Protein AF-A0A7S4T0E8-F1 (afdb_monomer_lite)

Secondary structure (DSSP, 8-state):
-GGGGGTTHHHHHHHHHHHHHHHHHHHHHHHHH-TTTT--SHHHHHHHHHHHHHHHHHHHHHHHHHHHHHHHHHHHHTS-GGG---SSHHHHHHHHHHHTHHHHHSTT-

Organism: NCBI:txid49249

pLDDT: mean 80.37, std 7.41, range [55.94, 90.31]

Radius of gyration: 18.5 Å; chains: 1; bounding box: 42×28×51 Å

Structure (mmCIF, N/CA/C/O backbone):
data_AF-A0A7S4T0E8-F1
#
_entry.id   AF-A0A7S4T0E8-F1
#
loop_
_atom_site.group_PDB
_atom_site.id
_atom_site.type_symbol
_atom_site.label_atom_id
_atom_site.label_alt_id
_atom_site.label_comp_id
_atom_site.label_asym_id
_atom_site.label_entity_id
_atom_site.label_seq_id
_atom_site.pdbx_PDB_ins_code
_atom_site.Cartn_x
_atom_site.Cartn_y
_atom_site.Cartn_z
_atom_site.occupancy
_atom_site.B_iso_or_equiv
_atom_site.auth_seq_id
_atom_site.auth_comp_id
_atom_site.auth_asym_id
_atom_site.auth_atom_id
_atom_site.pdbx_PDB_model_num
ATOM 1 N N . GLY A 1 1 ? -4.718 -13.654 23.999 1.00 66.81 1 GLY A N 1
ATOM 2 C CA . GLY A 1 1 ? -4.658 -15.123 23.805 1.00 66.81 1 GLY A CA 1
ATOM 3 C C . GLY A 1 1 ? -4.302 -15.450 22.362 1.00 66.81 1 GLY A C 1
ATOM 4 O O . GLY A 1 1 ? -4.387 -14.548 21.540 1.00 66.81 1 GLY A O 1
ATOM 5 N N . VAL A 1 2 ? -3.941 -16.702 22.049 1.00 68.88 2 VAL A N 1
ATOM 6 C CA . VAL A 1 2 ? -3.358 -17.135 20.750 1.00 68.88 2 VAL A CA 1
ATOM 7 C C . VAL A 1 2 ? -4.165 -16.688 19.518 1.00 68.88 2 VAL A C 1
ATOM 9 O O . VAL A 1 2 ? -3.582 -16.232 18.544 1.00 68.88 2 VAL A O 1
ATOM 12 N N . MET A 1 3 ? -5.502 -16.695 19.575 1.00 65.06 3 MET A N 1
ATOM 13 C CA . MET A 1 3 ? -6.354 -16.213 18.469 1.00 65.06 3 MET A CA 1
ATOM 14 C C . MET A 1 3 ? -6.224 -14.709 18.168 1.00 65.06 3 MET A C 1
ATOM 16 O O . MET A 1 3 ? -6.499 -14.286 17.052 1.00 65.06 3 MET A O 1
ATOM 20 N N . GLY A 1 4 ? -5.765 -13.897 19.125 1.00 64.56 4 GLY A N 1
ATOM 21 C CA . GLY A 1 4 ? -5.492 -12.473 18.903 1.00 64.56 4 GLY A CA 1
ATOM 22 C C . GLY A 1 4 ? -4.286 -12.219 17.993 1.00 64.56 4 GLY A C 1
ATOM 23 O O . GLY A 1 4 ? -4.237 -11.176 17.355 1.00 64.56 4 GLY A O 1
ATOM 24 N N . LEU A 1 5 ? -3.356 -13.179 17.867 1.00 66.88 5 LEU A N 1
ATOM 25 C CA . LEU A 1 5 ? -2.212 -13.083 16.944 1.00 66.88 5 LEU A CA 1
ATOM 26 C C . LEU A 1 5 ? -2.639 -13.185 15.473 1.00 66.88 5 LEU A C 1
ATOM 28 O O . LEU A 1 5 ? -1.966 -12.652 14.596 1.00 66.88 5 LEU A O 1
ATOM 32 N N . TYR A 1 6 ? -3.765 -13.851 15.198 1.00 70.44 6 TYR A N 1
ATOM 33 C CA . TYR A 1 6 ? -4.294 -14.025 13.843 1.00 70.44 6 TYR A CA 1
ATOM 34 C C . TYR A 1 6 ? -5.243 -12.894 13.416 1.00 70.44 6 TYR A C 1
ATOM 36 O O . TYR A 1 6 ? -5.634 -12.827 12.245 1.00 70.44 6 TYR A O 1
ATOM 44 N N . ASN A 1 7 ? -5.585 -11.968 14.321 1.00 66.31 7 ASN A N 1
ATOM 45 C CA . ASN A 1 7 ? -6.360 -10.780 13.973 1.00 66.31 7 ASN A CA 1
ATOM 46 C C . ASN A 1 7 ? -5.568 -9.915 12.981 1.00 66.31 7 ASN A C 1
ATOM 48 O O . ASN A 1 7 ? -4.498 -9.395 13.286 1.00 66.31 7 ASN A O 1
ATOM 52 N N . GLY A 1 8 ? -6.102 -9.768 11.767 1.00 67.81 8 GLY A N 1
ATOM 53 C CA . GLY A 1 8 ? -5.449 -9.026 10.685 1.00 67.81 8 GLY A CA 1
ATOM 54 C C . GLY A 1 8 ? -4.615 -9.881 9.721 1.00 67.81 8 GLY A C 1
ATOM 55 O O . GLY A 1 8 ? -4.082 -9.335 8.752 1.00 67.81 8 GLY A O 1
ATOM 56 N N . PHE A 1 9 ? -4.540 -11.207 9.903 1.00 77.75 9 PHE A N 1
ATOM 57 C CA . PHE A 1 9 ? -3.830 -12.094 8.967 1.00 77.75 9 PHE A CA 1
ATOM 58 C C . PHE A 1 9 ? -4.427 -12.041 7.551 1.00 77.75 9 PHE A C 1
ATOM 60 O O . PHE A 1 9 ? -3.692 -11.884 6.581 1.00 77.75 9 PHE A O 1
ATOM 67 N N . GLY A 1 10 ? -5.759 -12.048 7.424 1.00 77.81 10 GLY A N 1
ATOM 68 C CA . GLY A 1 10 ? -6.427 -11.927 6.119 1.00 77.81 10 GLY A CA 1
ATOM 69 C C . GLY A 1 10 ? -6.100 -10.620 5.385 1.00 77.81 10 GLY A C 1
ATOM 70 O O . GLY A 1 10 ? -5.855 -10.630 4.182 1.00 77.81 10 GLY A O 1
ATOM 71 N N . VAL A 1 11 ? -5.999 -9.503 6.117 1.00 79.31 11 VAL A N 1
ATOM 72 C CA . VAL A 1 11 ? -5.588 -8.195 5.558 1.00 79.31 11 VAL A CA 1
ATOM 73 C C . VAL A 1 11 ? -4.143 -8.227 5.105 1.00 79.31 11 VAL A C 1
ATOM 75 O O . VAL A 1 11 ? -3.804 -7.651 4.082 1.00 79.31 11 VAL A O 1
ATOM 78 N N . SER A 1 12 ? -3.301 -8.927 5.862 1.00 78.44 12 SER A N 1
ATOM 79 C CA . SER A 1 12 ? -1.885 -9.081 5.548 1.00 78.44 12 SER A CA 1
ATOM 80 C C . SER A 1 12 ? -1.698 -9.837 4.236 1.00 78.44 12 SER A C 1
ATOM 82 O O . SER A 1 12 ? -0.925 -9.405 3.388 1.00 78.44 12 SER A O 1
ATOM 84 N N . VAL A 1 13 ? -2.439 -10.931 4.038 1.00 83.69 13 VAL A N 1
ATOM 85 C CA . VAL A 1 13 ? -2.398 -11.706 2.790 1.00 83.69 13 VAL A CA 1
ATOM 86 C C . VAL A 1 13 ? -2.911 -10.870 1.617 1.00 83.69 13 VAL A C 1
ATOM 88 O O . VAL A 1 13 ? -2.228 -10.771 0.600 1.00 83.69 13 VAL A O 1
ATOM 91 N N . ALA A 1 14 ? -4.066 -10.215 1.771 1.00 84.38 14 ALA A N 1
ATOM 92 C CA . ALA A 1 14 ? -4.621 -9.348 0.732 1.00 84.38 14 ALA A CA 1
ATOM 93 C C . ALA A 1 14 ? -3.670 -8.191 0.369 1.00 84.38 14 ALA A C 1
ATOM 95 O O . ALA A 1 14 ? -3.458 -7.920 -0.811 1.00 84.38 14 ALA A O 1
ATOM 96 N N . GLY A 1 15 ? -3.043 -7.566 1.371 1.00 83.06 15 GLY A N 1
ATOM 97 C CA . GLY A 1 15 ? -2.061 -6.499 1.186 1.00 83.06 15 GLY A CA 1
ATOM 98 C C . GLY A 1 15 ? -0.816 -6.964 0.431 1.00 83.06 15 GLY A C 1
ATOM 99 O O . GLY A 1 15 ? -0.377 -6.279 -0.485 1.00 83.06 15 GLY A O 1
ATOM 100 N N . ILE A 1 16 ? -0.283 -8.156 0.730 1.00 85.31 16 ILE A N 1
ATOM 101 C CA . ILE A 1 16 ? 0.883 -8.709 0.014 1.00 85.31 16 ILE A CA 1
ATOM 102 C C . ILE A 1 16 ? 0.543 -9.020 -1.448 1.00 85.31 16 ILE A C 1
ATOM 104 O O . ILE A 1 16 ? 1.350 -8.737 -2.336 1.00 85.31 16 ILE A O 1
ATOM 108 N N . ILE A 1 17 ? -0.639 -9.589 -1.707 1.00 88.06 17 ILE A N 1
ATOM 109 C CA . ILE A 1 17 ? -1.095 -9.885 -3.072 1.00 88.06 17 ILE A CA 1
ATOM 110 C C . ILE A 1 17 ? -1.244 -8.585 -3.867 1.00 88.06 17 ILE A C 1
ATOM 112 O O . ILE A 1 17 ? -0.728 -8.492 -4.980 1.00 88.06 17 ILE A O 1
ATOM 116 N N . ALA A 1 18 ? -1.887 -7.569 -3.284 1.00 87.56 18 ALA A N 1
ATOM 117 C CA . ALA A 1 18 ? -2.038 -6.259 -3.910 1.00 87.56 18 ALA A CA 1
ATOM 118 C C . ALA A 1 18 ? -0.676 -5.594 -4.165 1.00 87.56 18 ALA A C 1
ATOM 120 O O . ALA A 1 18 ? -0.414 -5.157 -5.284 1.00 87.56 18 ALA A O 1
ATOM 121 N N . TYR A 1 19 ? 0.218 -5.600 -3.172 1.00 86.62 19 TYR A N 1
ATOM 122 C CA . TYR A 1 19 ? 1.565 -5.045 -3.286 1.00 86.62 19 TYR A CA 1
ATOM 123 C C . TYR A 1 19 ? 2.340 -5.683 -4.438 1.00 86.62 19 TYR A C 1
ATOM 125 O O . TYR A 1 19 ? 2.840 -4.979 -5.310 1.00 86.62 19 TYR A O 1
ATOM 133 N N . ARG A 1 20 ? 2.408 -7.019 -4.485 1.00 86.31 20 ARG A N 1
ATOM 134 C CA . ARG A 1 20 ? 3.147 -7.727 -5.540 1.00 86.31 20 ARG A CA 1
ATOM 135 C C . ARG A 1 20 ? 2.496 -7.568 -6.909 1.00 86.31 20 ARG A C 1
ATOM 137 O O . ARG A 1 20 ? 3.217 -7.381 -7.883 1.00 86.31 20 ARG A O 1
ATOM 144 N N . GLY A 1 21 ? 1.166 -7.605 -6.983 1.00 89.62 21 GLY A N 1
ATOM 145 C CA . GLY A 1 21 ? 0.435 -7.403 -8.234 1.00 89.62 21 GLY A CA 1
ATOM 146 C C . GLY A 1 21 ? 0.697 -6.025 -8.843 1.00 89.62 21 GLY A C 1
ATOM 147 O O . GLY A 1 21 ? 1.044 -5.926 -10.019 1.00 89.62 21 GLY A O 1
ATOM 148 N N . VAL A 1 22 ? 0.609 -4.967 -8.032 1.00 88.38 22 VAL A N 1
ATOM 149 C CA . VAL A 1 22 ? 0.881 -3.592 -8.480 1.00 88.38 22 VAL A CA 1
ATOM 150 C C . VAL A 1 22 ? 2.367 -3.388 -8.769 1.00 88.38 22 VAL A C 1
ATOM 152 O O . VAL A 1 22 ? 2.696 -2.737 -9.760 1.00 88.38 22 VAL A O 1
ATOM 155 N N . GLN A 1 23 ? 3.261 -3.980 -7.973 1.00 88.50 23 GLN A N 1
ATOM 156 C CA . GLN A 1 23 ? 4.705 -3.839 -8.154 1.00 88.50 23 GLN A CA 1
ATOM 157 C C . GLN A 1 23 ? 5.157 -4.424 -9.482 1.00 88.50 23 GLN A C 1
ATOM 159 O O . GLN A 1 23 ? 5.797 -3.719 -10.259 1.00 88.50 23 GLN A O 1
ATOM 164 N N . PHE A 1 24 ? 4.806 -5.680 -9.761 1.00 88.00 24 PHE A N 1
ATOM 165 C CA . PHE A 1 24 ? 5.189 -6.319 -11.016 1.00 88.00 24 PHE A CA 1
ATOM 166 C C . PHE A 1 24 ? 4.462 -5.694 -12.207 1.00 88.00 24 PHE A C 1
ATOM 168 O O . PHE A 1 24 ? 5.111 -5.368 -13.192 1.00 88.00 24 PHE A O 1
ATOM 175 N N . GLY A 1 25 ? 3.161 -5.405 -12.093 1.00 88.94 25 GLY A N 1
ATOM 176 C CA . GLY A 1 25 ? 2.412 -4.775 -13.185 1.00 88.94 25 GLY A CA 1
ATOM 177 C C . GLY A 1 25 ? 2.938 -3.384 -13.558 1.00 88.94 25 GLY A C 1
ATOM 178 O O . GLY A 1 25 ? 3.126 -3.081 -14.737 1.00 88.94 25 GLY A O 1
ATOM 179 N N . THR A 1 26 ? 3.228 -2.540 -12.564 1.00 86.50 26 THR A N 1
ATOM 180 C CA . THR A 1 26 ? 3.764 -1.189 -12.803 1.00 86.50 26 THR A CA 1
ATOM 181 C C . THR A 1 26 ? 5.195 -1.257 -13.323 1.00 86.50 26 THR A C 1
ATOM 183 O O . THR A 1 26 ? 5.543 -0.536 -14.255 1.00 86.50 26 THR A O 1
ATOM 186 N N . PHE A 1 27 ? 6.018 -2.149 -12.769 1.00 87.19 27 PHE A N 1
ATOM 187 C CA . PHE A 1 27 ? 7.391 -2.334 -13.228 1.00 87.19 27 PHE A CA 1
ATOM 188 C C . PHE A 1 27 ? 7.453 -2.827 -14.678 1.00 87.19 27 PHE A C 1
ATOM 190 O O . PHE A 1 27 ? 8.168 -2.231 -15.482 1.00 87.19 27 PHE A O 1
ATOM 197 N N . ASP A 1 28 ? 6.661 -3.840 -15.035 1.00 86.12 28 ASP A N 1
ATOM 198 C CA . ASP A 1 28 ? 6.608 -4.390 -16.393 1.00 86.12 28 ASP A CA 1
ATOM 199 C C . ASP A 1 28 ? 6.103 -3.351 -17.400 1.00 86.12 28 ASP A C 1
ATOM 201 O O . ASP A 1 28 ? 6.632 -3.252 -18.507 1.00 86.12 28 ASP A O 1
ATOM 205 N N . THR A 1 29 ? 5.138 -2.516 -17.003 1.00 87.31 29 THR A N 1
ATOM 206 C CA . THR A 1 29 ? 4.640 -1.415 -17.843 1.00 87.31 29 THR A CA 1
ATOM 207 C C . THR A 1 29 ? 5.728 -0.371 -18.095 1.00 87.31 29 THR A C 1
ATOM 209 O O . THR A 1 29 ? 5.951 0.027 -1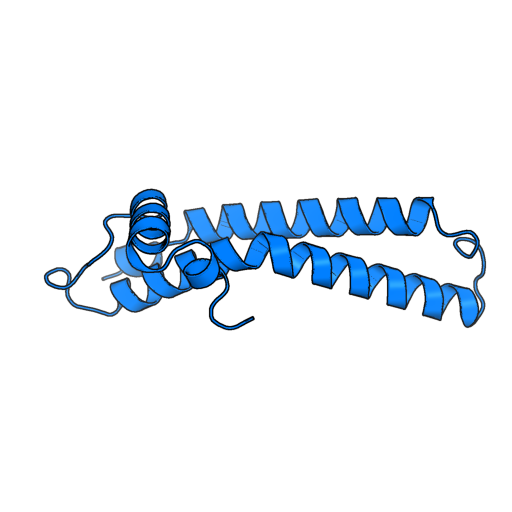9.239 1.00 87.31 29 THR A O 1
ATOM 212 N N . ILE A 1 30 ? 6.441 0.057 -17.048 1.00 83.25 30 ILE A N 1
ATOM 213 C CA . ILE A 1 30 ? 7.502 1.064 -17.175 1.00 83.25 30 ILE A CA 1
ATOM 214 C C . ILE A 1 30 ? 8.671 0.506 -17.996 1.00 83.25 30 ILE A C 1
ATOM 216 O O . ILE A 1 30 ? 9.156 1.176 -18.905 1.00 83.25 30 ILE A O 1
ATOM 220 N N . MET A 1 31 ? 9.089 -0.735 -17.739 1.00 79.12 31 MET A N 1
ATOM 221 C CA . MET A 1 31 ? 10.160 -1.389 -18.497 1.00 79.12 31 MET A CA 1
ATOM 222 C C . MET A 1 31 ? 9.760 -1.699 -19.945 1.00 79.12 31 MET A C 1
ATOM 224 O O . MET A 1 31 ? 10.619 -1.678 -20.827 1.00 79.12 31 MET A O 1
ATOM 228 N N . GLY A 1 32 ? 8.477 -1.951 -20.213 1.00 81.38 32 GLY A N 1
ATOM 229 C CA . GLY A 1 32 ? 7.941 -2.135 -21.563 1.00 81.38 32 GLY A CA 1
ATOM 230 C C . GLY A 1 32 ? 7.963 -0.857 -22.405 1.00 81.38 32 GLY A C 1
ATOM 231 O O . GLY A 1 32 ? 8.162 -0.930 -23.616 1.00 81.38 32 GLY A O 1
ATOM 232 N N . LEU A 1 33 ? 7.816 0.305 -21.764 1.00 80.44 33 LEU A N 1
ATOM 233 C CA . LEU A 1 33 ? 7.880 1.623 -22.405 1.00 80.44 33 LEU A CA 1
ATOM 234 C C . LEU A 1 33 ? 9.299 2.213 -22.443 1.00 80.44 33 LEU A C 1
ATOM 236 O O . LEU A 1 33 ? 9.516 3.249 -23.068 1.00 80.44 33 LEU A O 1
ATOM 240 N N . ASN A 1 34 ? 10.265 1.578 -21.780 1.00 76.62 34 ASN A N 1
ATOM 241 C CA . ASN A 1 34 ? 11.613 2.105 -21.634 1.00 76.62 34 ASN A CA 1
ATOM 242 C C . ASN A 1 34 ? 12.482 1.815 -22.878 1.00 76.62 34 ASN A C 1
ATOM 244 O O . ASN A 1 34 ? 12.817 0.652 -23.129 1.00 76.62 34 ASN A O 1
ATOM 248 N N . PRO A 1 35 ? 12.932 2.841 -23.627 1.00 69.19 35 PRO A N 1
ATOM 249 C CA . PRO A 1 35 ? 13.785 2.649 -24.802 1.00 69.19 35 PRO A CA 1
ATOM 250 C C . PRO A 1 35 ? 15.197 2.143 -24.454 1.00 69.19 35 PRO A C 1
ATOM 252 O O . PRO A 1 35 ? 15.865 1.567 -25.309 1.00 69.19 35 PRO A O 1
ATOM 255 N N . TYR A 1 36 ? 15.639 2.284 -23.198 1.00 67.69 36 TYR A N 1
ATOM 256 C CA . TYR A 1 36 ? 16.963 1.852 -22.722 1.00 67.69 36 TYR A CA 1
ATOM 257 C C . TYR A 1 36 ? 16.979 0.431 -22.139 1.00 67.69 36 TYR A C 1
ATOM 259 O O . TYR A 1 36 ? 17.973 0.012 -21.548 1.00 67.69 36 TYR A O 1
ATOM 267 N N . LYS A 1 37 ? 15.897 -0.338 -22.318 1.00 63.84 37 LYS A N 1
ATOM 268 C CA . LYS A 1 37 ? 15.752 -1.735 -21.863 1.00 63.84 37 LYS A CA 1
ATOM 269 C C . LYS A 1 37 ? 16.936 -2.641 -22.240 1.00 63.84 37 LYS A C 1
ATOM 271 O O . LYS A 1 37 ? 17.232 -3.597 -21.529 1.00 63.84 37 LYS A O 1
ATOM 276 N N . THR A 1 38 ? 17.562 -2.383 -23.385 1.00 61.56 38 THR A N 1
ATOM 277 C CA . THR A 1 38 ? 18.588 -3.252 -23.983 1.00 61.56 38 THR A CA 1
ATOM 278 C C . THR A 1 38 ? 20.015 -2.786 -23.698 1.00 61.56 38 THR A C 1
ATOM 280 O O . THR A 1 38 ? 20.964 -3.510 -24.004 1.00 61.56 38 THR A O 1
ATOM 283 N N . ASP A 1 39 ? 20.181 -1.603 -23.101 1.00 67.06 39 ASP A N 1
ATOM 284 C CA . ASP A 1 39 ? 21.491 -1.054 -22.772 1.00 67.06 39 ASP A CA 1
ATOM 285 C C . ASP A 1 39 ? 22.044 -1.721 -21.510 1.00 67.06 39 ASP A C 1
ATOM 287 O O . ASP A 1 39 ? 21.487 -1.604 -20.424 1.00 67.06 39 ASP A O 1
ATOM 291 N N . LYS A 1 40 ? 23.178 -2.418 -21.630 1.00 68.19 40 LYS A N 1
ATOM 292 C CA . LYS A 1 40 ? 23.871 -3.029 -20.476 1.00 68.19 40 LYS A CA 1
ATOM 293 C C . LYS A 1 40 ? 24.855 -2.076 -19.789 1.00 68.19 40 LYS A C 1
ATOM 295 O O . LYS A 1 40 ? 25.544 -2.475 -18.854 1.00 68.19 40 LYS A O 1
ATOM 300 N N . GLY A 1 41 ? 24.956 -0.839 -20.275 1.00 78.44 41 GLY A N 1
ATOM 301 C CA . GLY A 1 41 ? 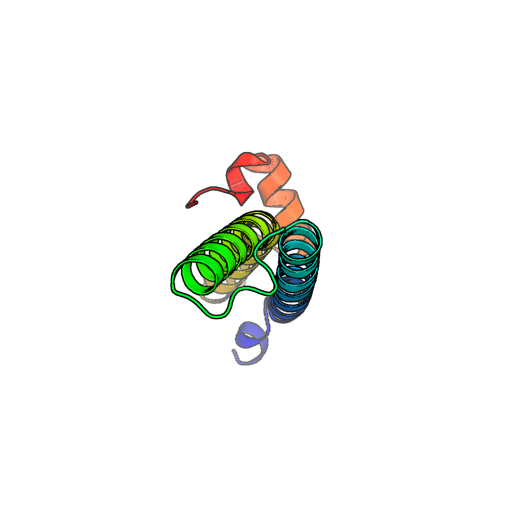25.796 0.200 -19.686 1.00 78.44 41 GLY A CA 1
ATOM 302 C C . GLY A 1 41 ? 25.181 0.831 -18.434 1.00 78.44 41 GLY A C 1
ATOM 303 O O . GLY A 1 41 ? 24.069 0.501 -18.018 1.00 78.44 41 GLY A O 1
ATOM 304 N N . LEU A 1 42 ? 25.888 1.816 -17.869 1.00 78.00 42 LEU A N 1
ATOM 305 C CA . LEU A 1 42 ? 25.432 2.593 -16.707 1.00 78.00 42 LEU A CA 1
ATOM 306 C C . LEU A 1 42 ? 24.019 3.170 -16.913 1.00 78.00 42 LEU A C 1
ATOM 308 O O . LEU A 1 42 ? 23.231 3.232 -15.975 1.00 78.00 42 LEU A O 1
ATOM 312 N N . MET A 1 43 ? 23.673 3.544 -18.149 1.00 73.50 43 MET A N 1
ATOM 313 C CA . MET A 1 43 ? 22.377 4.152 -18.450 1.00 73.50 43 MET A CA 1
ATOM 314 C C . MET A 1 43 ? 21.197 3.190 -18.375 1.00 73.50 43 MET A C 1
ATOM 316 O O . MET A 1 43 ? 20.153 3.570 -17.844 1.00 73.50 43 MET A O 1
ATOM 320 N N . GLY A 1 44 ? 21.365 1.933 -18.784 1.00 79.75 44 GLY A N 1
ATOM 321 C CA . GLY A 1 44 ? 20.332 0.920 -18.568 1.00 79.75 44 GLY A CA 1
ATOM 322 C C . GLY A 1 44 ? 20.176 0.552 -17.094 1.00 79.75 44 GLY A C 1
ATOM 323 O O . GLY A 1 44 ? 19.052 0.367 -16.625 1.00 79.75 44 GLY A O 1
ATOM 324 N N . ALA A 1 45 ? 21.274 0.540 -16.326 1.00 80.81 45 ALA A N 1
ATOM 325 C CA . ALA A 1 45 ? 21.229 0.304 -14.882 1.00 80.81 45 ALA A CA 1
ATOM 326 C C . ALA A 1 45 ? 20.477 1.420 -14.137 1.00 80.81 45 ALA A C 1
ATOM 328 O O . ALA A 1 45 ? 19.574 1.132 -13.352 1.00 80.81 45 ALA A O 1
ATOM 329 N N . VAL A 1 46 ? 20.786 2.690 -14.428 1.00 84.88 46 VAL A N 1
ATOM 330 C CA . VAL A 1 46 ? 20.085 3.846 -13.839 1.00 84.88 46 VAL A CA 1
ATOM 331 C C . VAL A 1 46 ? 18.614 3.856 -14.248 1.00 84.88 46 VAL A C 1
ATOM 333 O O . VAL A 1 46 ? 17.742 4.050 -13.405 1.00 84.88 46 VAL A O 1
ATOM 336 N N . SER A 1 47 ? 18.318 3.591 -15.520 1.00 82.62 47 SER A N 1
ATOM 337 C CA . SER A 1 47 ? 16.942 3.580 -16.019 1.00 82.62 47 SER A CA 1
ATOM 338 C C . SER A 1 47 ? 16.101 2.462 -15.383 1.00 82.62 47 SER A C 1
ATOM 340 O O . SER A 1 47 ? 14.972 2.698 -14.945 1.00 82.62 47 SER A O 1
ATOM 342 N N . THR A 1 48 ? 16.674 1.265 -15.227 1.00 83.06 48 THR A N 1
ATOM 343 C CA . THR A 1 48 ? 16.025 0.144 -14.523 1.00 83.06 48 THR A CA 1
ATOM 344 C C . THR A 1 48 ? 15.834 0.454 -13.039 1.00 83.06 48 THR A C 1
ATOM 346 O O . THR A 1 48 ? 14.776 0.162 -12.485 1.00 83.06 48 THR A O 1
ATOM 349 N N . PHE A 1 49 ? 16.817 1.091 -12.397 1.00 87.19 49 PHE A N 1
ATOM 350 C CA . PHE A 1 49 ? 16.718 1.502 -10.998 1.00 87.19 49 PHE A CA 1
ATOM 351 C C . PHE A 1 49 ? 15.595 2.525 -10.783 1.00 87.19 49 PHE A C 1
ATOM 353 O O . PHE A 1 49 ? 14.739 2.314 -9.928 1.00 87.19 49 PHE A O 1
ATOM 360 N N . CYS A 1 50 ? 15.532 3.586 -11.592 1.00 86.94 50 CYS A N 1
ATOM 361 C CA . CYS A 1 50 ? 14.448 4.569 -11.515 1.00 86.94 50 CYS A CA 1
ATOM 362 C C . CYS A 1 50 ? 13.079 3.912 -11.737 1.00 86.94 50 CYS A C 1
ATOM 364 O O . CYS A 1 50 ? 12.149 4.158 -10.972 1.00 86.94 50 CYS A O 1
ATOM 366 N N . SER A 1 51 ? 12.979 3.015 -12.721 1.00 85.69 51 SER A N 1
ATOM 367 C CA . SER A 1 51 ? 11.751 2.264 -13.010 1.00 85.69 51 SER A CA 1
ATOM 368 C C . SER A 1 51 ? 11.311 1.397 -11.826 1.00 85.69 51 SER A C 1
ATOM 370 O O . SER A 1 51 ? 10.133 1.386 -11.461 1.00 85.69 51 SER A O 1
ATOM 372 N N . ALA A 1 52 ? 12.261 0.711 -11.182 1.00 87.38 52 ALA A N 1
ATOM 373 C CA . ALA A 1 52 ? 12.007 -0.084 -9.986 1.00 87.38 52 ALA A CA 1
ATOM 374 C C . ALA A 1 52 ? 11.513 0.792 -8.827 1.00 87.38 52 ALA A C 1
ATOM 376 O O . ALA A 1 52 ? 10.517 0.455 -8.185 1.00 87.38 52 ALA A O 1
ATOM 377 N N . GLN A 1 53 ? 12.147 1.945 -8.597 1.00 90.31 53 GLN A N 1
ATOM 378 C CA . GLN A 1 53 ? 11.744 2.860 -7.530 1.00 90.31 53 GLN A CA 1
ATOM 379 C C . GLN A 1 53 ? 10.344 3.430 -7.756 1.00 90.31 53 GLN A C 1
ATOM 381 O O . GLN A 1 53 ? 9.541 3.453 -6.823 1.00 90.31 53 GLN A O 1
ATOM 386 N N . THR A 1 54 ? 10.002 3.824 -8.984 1.00 88.00 54 THR A N 1
ATOM 387 C CA . THR A 1 54 ? 8.649 4.297 -9.308 1.00 88.00 54 THR A CA 1
ATOM 388 C C . THR A 1 54 ? 7.604 3.203 -9.087 1.00 88.00 54 THR A C 1
ATOM 390 O O . THR A 1 54 ? 6.561 3.472 -8.488 1.00 88.00 54 THR A O 1
ATOM 393 N N . ALA A 1 55 ? 7.887 1.962 -9.493 1.00 88.44 55 ALA A N 1
ATOM 394 C CA . ALA A 1 55 ? 6.981 0.838 -9.261 1.00 88.44 55 ALA A CA 1
ATOM 395 C C . ALA A 1 55 ? 6.780 0.549 -7.764 1.00 88.44 55 ALA A C 1
ATOM 397 O O . ALA A 1 55 ? 5.655 0.297 -7.324 1.00 88.44 55 ALA A O 1
ATOM 398 N N . VAL A 1 56 ? 7.844 0.635 -6.959 1.00 89.62 56 VAL A N 1
ATOM 399 C CA . VAL A 1 56 ? 7.764 0.472 -5.499 1.00 89.62 56 VAL A CA 1
ATOM 400 C C . VAL A 1 56 ? 6.930 1.584 -4.863 1.00 89.62 56 VAL A C 1
ATOM 402 O O . VAL A 1 56 ? 6.065 1.283 -4.043 1.00 89.62 56 VAL A O 1
ATOM 405 N N . LEU A 1 57 ? 7.127 2.844 -5.262 1.00 90.00 57 LEU A N 1
ATOM 406 C CA . LEU A 1 57 ? 6.350 3.978 -4.747 1.00 90.00 57 LEU A CA 1
ATOM 407 C C . LEU A 1 57 ? 4.861 3.860 -5.096 1.00 90.00 57 LEU A C 1
ATOM 409 O O . LEU A 1 57 ? 4.009 4.029 -4.224 1.00 90.00 57 LEU A O 1
ATOM 413 N N . ALA A 1 58 ? 4.539 3.502 -6.341 1.00 88.12 58 ALA A N 1
ATOM 414 C CA . ALA A 1 58 ? 3.158 3.270 -6.764 1.00 88.12 58 ALA A CA 1
ATOM 415 C C . ALA A 1 58 ? 2.502 2.133 -5.962 1.00 88.12 58 ALA A 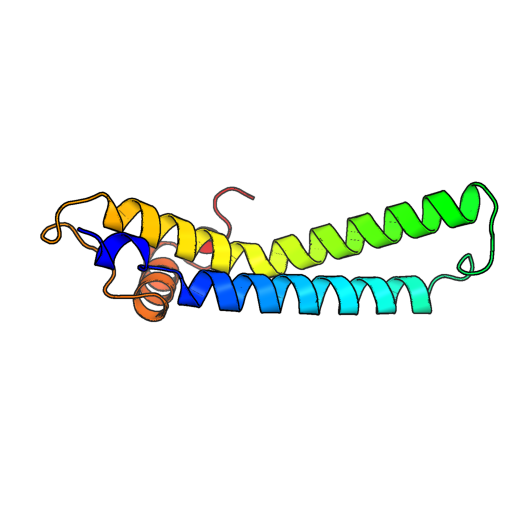C 1
ATOM 417 O O . ALA A 1 58 ? 1.373 2.260 -5.487 1.00 88.12 58 ALA A O 1
ATOM 418 N N . SER A 1 59 ? 3.239 1.044 -5.738 1.00 87.75 59 SER A N 1
ATOM 419 C CA . SER A 1 59 ? 2.758 -0.097 -4.948 1.00 87.75 59 SER A CA 1
ATOM 420 C C . SER A 1 59 ? 2.550 0.263 -3.484 1.00 87.75 59 SER A C 1
ATOM 422 O O . SER A 1 59 ? 1.570 -0.175 -2.876 1.00 87.75 59 SER A O 1
ATOM 424 N N . ALA A 1 60 ? 3.437 1.086 -2.920 1.00 86.38 60 ALA A N 1
ATOM 425 C CA . ALA A 1 60 ? 3.310 1.586 -1.560 1.00 86.38 60 ALA A CA 1
ATOM 426 C C . ALA A 1 60 ? 2.035 2.424 -1.400 1.00 86.38 60 ALA A C 1
ATOM 428 O O . ALA A 1 60 ? 1.287 2.184 -0.460 1.00 86.38 60 ALA A O 1
ATOM 429 N N . LEU A 1 61 ? 1.721 3.320 -2.344 1.00 86.56 61 LEU A N 1
ATOM 430 C CA . LEU A 1 61 ? 0.500 4.141 -2.307 1.00 86.56 61 LEU A CA 1
ATOM 431 C C . LEU A 1 61 ? -0.793 3.311 -2.323 1.00 86.56 61 LEU A C 1
ATOM 433 O O . LEU A 1 61 ? -1.762 3.663 -1.647 1.00 86.56 61 LEU A O 1
ATOM 437 N N . VAL A 1 62 ? -0.817 2.211 -3.078 1.00 85.56 62 VAL A N 1
ATOM 438 C CA . VAL A 1 62 ? -1.985 1.314 -3.143 1.00 85.56 62 VAL A CA 1
ATOM 439 C C . VAL A 1 62 ? -2.086 0.426 -1.902 1.00 85.56 62 VAL A C 1
ATOM 441 O O . VAL A 1 62 ? -3.186 0.125 -1.443 1.00 85.56 62 VAL A O 1
ATOM 444 N N . THR A 1 63 ? -0.949 0.010 -1.343 1.00 86.56 63 THR A N 1
ATOM 445 C CA . THR A 1 63 ? -0.908 -0.914 -0.196 1.00 86.56 63 THR A CA 1
ATOM 446 C C . THR A 1 63 ? -1.097 -0.189 1.139 1.00 86.56 63 THR A C 1
ATOM 448 O O . THR A 1 63 ? -1.604 -0.779 2.091 1.00 86.56 63 THR A O 1
ATOM 451 N N . TYR A 1 64 ? -0.786 1.109 1.197 1.00 85.56 64 TYR A N 1
ATOM 452 C CA . TYR A 1 64 ? -0.822 1.913 2.420 1.00 85.56 64 TYR A CA 1
ATOM 453 C C . TYR A 1 64 ? -2.139 1.818 3.217 1.00 85.56 64 TYR A C 1
ATOM 455 O O . TYR A 1 64 ? -2.089 1.593 4.428 1.00 85.56 64 TYR A O 1
ATOM 463 N N . PRO A 1 65 ? -3.333 1.887 2.590 1.00 83.69 65 PRO A N 1
ATOM 464 C CA . PRO A 1 65 ? -4.596 1.713 3.307 1.00 83.69 65 PRO A CA 1
ATOM 465 C C . PRO A 1 65 ? -4.724 0.345 3.994 1.00 83.69 65 PRO A C 1
ATOM 467 O O . PRO A 1 65 ? -5.264 0.252 5.100 1.00 83.69 65 PRO A O 1
ATOM 470 N N . PHE A 1 66 ? -4.218 -0.720 3.365 1.00 85.12 66 PHE A N 1
ATOM 471 C CA . PHE A 1 66 ? -4.235 -2.070 3.931 1.00 85.12 66 PHE A CA 1
ATOM 472 C C . PHE A 1 66 ? -3.293 -2.181 5.131 1.00 85.12 66 PHE A C 1
ATOM 474 O O . PHE A 1 66 ? -3.663 -2.790 6.140 1.00 85.12 66 PHE A O 1
ATOM 481 N N . ASP A 1 67 ? -2.122 -1.548 5.059 1.00 85.38 67 ASP A N 1
ATOM 482 C CA . ASP A 1 67 ?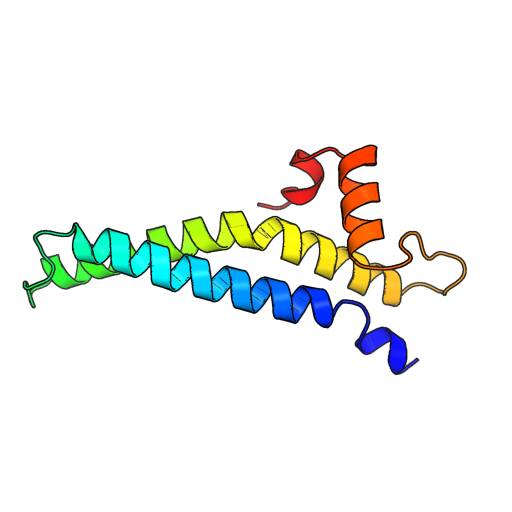 -1.168 -1.499 6.168 1.00 85.38 67 ASP A CA 1
ATOM 483 C C . ASP A 1 67 ? -1.717 -0.704 7.357 1.00 85.38 67 ASP A C 1
ATOM 485 O O . ASP A 1 67 ? -1.623 -1.164 8.500 1.00 85.38 67 ASP A O 1
ATOM 489 N N . THR A 1 68 ? -2.386 0.426 7.109 1.00 85.69 68 THR A N 1
ATOM 490 C CA . THR A 1 68 ? -3.058 1.210 8.156 1.00 85.69 68 THR 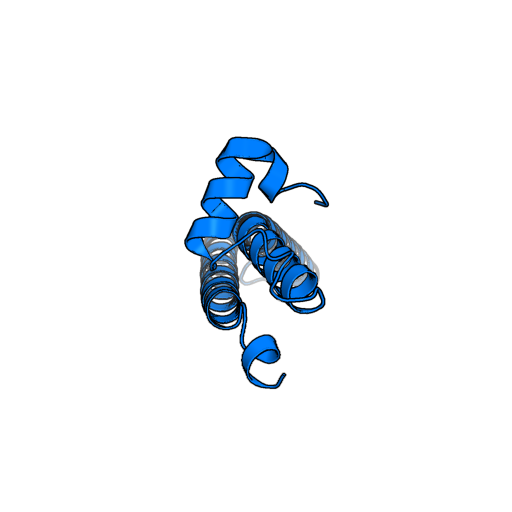A CA 1
ATOM 491 C C . THR A 1 68 ? -4.122 0.382 8.878 1.00 85.69 68 THR A C 1
ATOM 493 O O . THR A 1 68 ? -4.123 0.310 10.113 1.00 85.69 68 THR A O 1
ATOM 496 N N . VAL A 1 69 ? -5.002 -0.301 8.135 1.00 85.12 69 VAL A N 1
ATOM 497 C CA . VAL A 1 69 ? -6.048 -1.165 8.715 1.00 85.12 69 VAL A CA 1
ATOM 498 C C . VAL A 1 69 ? -5.430 -2.316 9.509 1.00 85.12 69 VAL A C 1
ATOM 500 O O . VAL A 1 69 ? -5.835 -2.575 10.646 1.00 85.12 69 VAL A O 1
ATOM 503 N N . ARG A 1 70 ? -4.415 -2.986 8.950 1.00 84.25 70 ARG A N 1
ATOM 504 C CA . ARG A 1 70 ? -3.684 -4.057 9.636 1.00 84.25 70 ARG A CA 1
ATOM 505 C C . ARG A 1 70 ? -3.096 -3.561 10.955 1.00 84.25 70 ARG A C 1
ATOM 507 O O . ARG A 1 70 ? -3.305 -4.203 11.984 1.00 84.25 70 ARG A O 1
ATOM 514 N N . ARG A 1 71 ? -2.393 -2.426 10.941 1.00 84.56 71 ARG A N 1
ATOM 515 C CA . ARG A 1 71 ? -1.746 -1.866 12.133 1.00 84.56 71 ARG A CA 1
ATOM 516 C C . ARG A 1 71 ? -2.774 -1.522 13.207 1.00 84.56 71 ARG A C 1
ATOM 518 O O . ARG A 1 71 ? -2.572 -1.879 14.363 1.00 84.56 71 ARG A O 1
ATOM 525 N N . ARG A 1 72 ? -3.910 -0.914 12.849 1.00 83.62 72 ARG A N 1
ATOM 526 C CA . ARG A 1 72 ? -4.978 -0.605 13.820 1.00 83.62 72 ARG A CA 1
ATOM 527 C C . ARG A 1 72 ? -5.605 -1.854 14.440 1.00 83.62 72 ARG A C 1
ATOM 529 O O . ARG A 1 72 ? -5.830 -1.877 15.648 1.00 83.62 72 ARG A O 1
ATOM 536 N N . LEU A 1 73 ? -5.839 -2.903 13.650 1.00 83.38 73 LEU A N 1
ATOM 537 C CA . LEU A 1 73 ? -6.358 -4.181 14.155 1.00 83.38 73 LEU A CA 1
ATOM 538 C C . LEU A 1 73 ? -5.374 -4.881 15.102 1.00 83.38 73 LEU A C 1
ATOM 540 O O . LEU A 1 73 ? -5.793 -5.459 16.108 1.00 83.38 73 LEU A O 1
ATOM 544 N N . GLN A 1 74 ? -4.075 -4.812 14.802 1.00 81.31 74 GLN A N 1
ATOM 545 C CA . GLN A 1 74 ? -3.027 -5.359 15.666 1.00 81.31 74 GLN A CA 1
ATOM 546 C C . GLN A 1 74 ? -2.936 -4.583 16.986 1.00 81.31 74 GLN A C 1
ATOM 548 O O . GLN A 1 74 ? -3.036 -5.199 18.043 1.00 81.31 74 GLN A O 1
ATOM 553 N N . MET A 1 75 ? -2.886 -3.246 16.936 1.00 82.94 75 MET A N 1
ATOM 554 C CA . MET A 1 75 ? -2.873 -2.387 18.133 1.00 82.94 75 MET A CA 1
ATOM 555 C C . MET A 1 75 ? -4.120 -2.578 19.010 1.00 82.94 75 MET A C 1
ATOM 557 O O . MET A 1 75 ? -4.043 -2.534 20.233 1.00 82.94 75 MET A O 1
ATOM 561 N N . GLN A 1 76 ? -5.294 -2.808 18.412 1.00 81.62 76 GLN A N 1
ATOM 562 C CA . GLN A 1 76 ? -6.496 -3.133 19.184 1.00 81.62 76 GLN A CA 1
ATOM 563 C C . GLN A 1 76 ? -6.400 -4.508 19.854 1.00 81.62 76 GLN A C 1
ATOM 565 O O . GLN A 1 76 ? -6.916 -4.691 20.953 1.00 81.62 76 GLN A O 1
ATOM 570 N N . SER A 1 77 ? -5.762 -5.482 19.206 1.00 76.06 77 SER A N 1
ATOM 571 C CA . SER A 1 77 ? -5.646 -6.843 19.742 1.00 76.06 77 SER A CA 1
ATOM 572 C C . SER A 1 77 ? -4.758 -6.917 20.991 1.00 76.06 77 SER A C 1
ATOM 574 O O . SER A 1 77 ? -4.866 -7.886 21.744 1.00 76.06 77 SER A O 1
ATOM 576 N N . GLU A 1 78 ? -3.936 -5.892 21.239 1.00 76.00 78 GLU A N 1
ATOM 577 C CA . GLU A 1 78 ? -3.183 -5.702 22.486 1.00 76.00 78 GLU A CA 1
ATOM 578 C C . GLU A 1 78 ? -4.069 -5.223 23.650 1.00 76.00 78 GLU A C 1
ATOM 580 O O . GLU A 1 78 ? -3.740 -5.453 24.813 1.00 76.00 78 GLU A O 1
ATOM 585 N N . LYS A 1 79 ? -5.216 -4.595 23.358 1.00 79.62 79 LYS A N 1
ATOM 586 C CA . LYS A 1 79 ? -6.162 -4.093 24.362 1.00 79.62 79 LYS A CA 1
ATOM 587 C C . LYS A 1 79 ? -7.123 -5.187 24.848 1.00 79.62 79 LYS A C 1
ATOM 589 O O . LYS A 1 79 ? -7.419 -6.131 24.102 1.00 79.62 79 LYS A O 1
ATOM 594 N N . PRO A 1 80 ? -7.669 -5.068 26.076 1.00 77.38 80 PRO A N 1
ATOM 595 C CA . PRO A 1 80 ? -8.710 -5.972 26.557 1.00 77.38 80 PRO A CA 1
ATOM 596 C C . PRO A 1 80 ? -9.926 -5.967 25.619 1.00 77.38 80 PRO A C 1
ATOM 598 O O . PRO A 1 80 ? -10.291 -4.939 25.053 1.00 77.38 80 PRO A O 1
ATOM 601 N N . LYS A 1 81 ? -10.580 -7.130 25.466 1.00 73.31 81 LYS A N 1
ATOM 602 C CA . LYS A 1 81 ? -11.720 -7.318 24.541 1.00 73.31 81 LYS A CA 1
ATOM 603 C C . LYS A 1 81 ? -12.881 -6.342 24.767 1.00 73.31 81 LYS A C 1
ATOM 605 O O . LYS A 1 81 ? -13.639 -6.093 23.838 1.00 73.31 81 LYS A O 1
ATOM 610 N N . SER A 1 82 ? -13.023 -5.804 25.977 1.00 74.31 82 SER A N 1
ATOM 611 C CA . SER A 1 82 ? -14.022 -4.790 26.331 1.00 74.31 82 SER A CA 1
ATOM 612 C C . SER A 1 82 ? -13.790 -3.433 25.657 1.00 74.31 82 SER A C 1
ATOM 614 O O . SER A 1 82 ? -14.731 -2.662 25.529 1.00 74.31 82 SER A O 1
ATOM 616 N N . GLU A 1 83 ? -12.565 -3.147 25.209 1.00 79.69 83 GLU A N 1
ATOM 617 C CA . GLU A 1 83 ? -12.169 -1.879 24.575 1.00 79.69 83 GLU A CA 1
ATOM 618 C C . GLU A 1 83 ? -11.979 -2.007 23.054 1.00 79.69 83 GLU A C 1
ATOM 620 O O . GLU A 1 83 ? -11.378 -1.148 22.404 1.00 79.69 83 GLU A O 1
ATOM 625 N N . TRP A 1 84 ? -12.448 -3.106 22.460 1.00 80.94 84 TRP A N 1
ATOM 626 C CA . TRP A 1 84 ? -12.318 -3.337 21.026 1.00 80.94 84 TRP A CA 1
ATOM 627 C C . TRP A 1 84 ? -13.284 -2.445 20.235 1.00 80.94 84 TRP A C 1
ATOM 629 O O . TRP A 1 84 ? -14.499 -2.554 20.366 1.00 80.94 84 TRP A O 1
ATOM 639 N N . LEU A 1 85 ? -12.726 -1.584 19.382 1.00 78.94 85 LEU A N 1
ATOM 640 C CA . LEU A 1 85 ? -13.449 -0.646 18.515 1.00 78.94 85 LEU A CA 1
ATOM 641 C C . LEU A 1 85 ? -13.896 -1.277 17.187 1.00 78.94 85 LEU A C 1
ATOM 643 O O . LEU A 1 85 ? -14.867 -0.828 16.589 1.00 78.94 85 LEU A O 1
ATOM 647 N N . TYR A 1 86 ? -13.191 -2.309 16.724 1.00 80.56 86 TYR A N 1
ATOM 648 C CA . TYR A 1 86 ? -13.373 -2.930 15.414 1.00 80.56 86 TYR A CA 1
ATOM 649 C C . TYR A 1 86 ? -13.685 -4.421 15.558 1.00 80.56 86 TYR A C 1
ATOM 651 O O . TYR A 1 86 ? -12.966 -5.147 16.250 1.00 80.56 86 TYR A O 1
ATOM 659 N N . LYS A 1 87 ? -14.715 -4.912 14.864 1.00 75.25 87 LYS A N 1
ATOM 660 C CA . LYS A 1 87 ? -15.082 -6.344 14.863 1.00 75.25 87 LYS A CA 1
ATOM 661 C C . LYS A 1 87 ? -14.301 -7.171 13.839 1.00 75.25 87 LYS A C 1
ATOM 663 O O . LYS A 1 87 ? -14.284 -8.395 13.918 1.00 75.25 87 LYS A O 1
ATOM 668 N N . GLY A 1 88 ? -13.650 -6.513 12.883 1.00 78.94 88 GLY A N 1
ATOM 669 C CA . GLY A 1 88 ? -12.851 -7.149 11.841 1.00 78.94 88 GLY A CA 1
ATOM 670 C C . GLY A 1 88 ? -12.341 -6.144 10.814 1.00 78.94 88 GLY A C 1
ATOM 671 O O . GLY A 1 88 ? -12.487 -4.936 10.983 1.00 78.94 88 GLY A O 1
ATOM 672 N N . THR A 1 89 ? -11.760 -6.648 9.727 1.00 80.19 89 THR A N 1
ATOM 673 C CA . THR A 1 89 ? -11.149 -5.831 8.669 1.00 80.19 89 THR A CA 1
ATOM 674 C C . THR A 1 89 ? -12.105 -4.841 8.032 1.00 80.19 89 THR A C 1
ATOM 676 O O . THR A 1 89 ? -11.834 -3.650 8.056 1.00 80.19 89 THR A O 1
ATOM 679 N N . LEU A 1 90 ? -13.215 -5.326 7.474 1.00 80.19 90 LEU A N 1
ATOM 680 C CA . LEU A 1 90 ? -14.160 -4.485 6.733 1.00 80.19 90 LEU A CA 1
ATOM 681 C C . LEU A 1 90 ? -14.808 -3.433 7.636 1.00 80.19 90 LEU A C 1
ATOM 683 O O . LEU A 1 90 ? -15.036 -2.301 7.217 1.00 80.19 90 LEU A O 1
ATOM 687 N N . ASP A 1 91 ? -15.061 -3.812 8.886 1.00 84.56 91 ASP A N 1
ATOM 688 C CA . ASP A 1 91 ? -15.585 -2.922 9.915 1.00 84.56 91 ASP A CA 1
ATOM 689 C C . ASP A 1 91 ? -14.566 -1.828 10.263 1.00 84.56 91 ASP A C 1
ATOM 691 O O . ASP A 1 91 ? -14.900 -0.649 10.258 1.00 84.56 91 ASP A O 1
ATOM 695 N N . CYS A 1 92 ? -13.289 -2.188 10.434 1.00 83.38 92 CYS A N 1
ATOM 696 C CA . CYS A 1 92 ? -12.207 -1.231 10.660 1.00 83.38 92 CYS A CA 1
ATOM 697 C C . CYS A 1 92 ? -12.074 -0.228 9.509 1.00 83.38 92 CYS A C 1
ATOM 699 O O . CYS A 1 92 ? -12.067 0.979 9.752 1.00 83.38 92 CYS A O 1
ATOM 701 N N . THR A 1 93 ? -12.052 -0.694 8.256 1.00 82.44 93 THR A N 1
ATOM 702 C CA . THR A 1 93 ? -11.960 0.197 7.089 1.00 82.44 93 THR A CA 1
ATOM 703 C C . THR A 1 93 ? -13.161 1.139 7.008 1.00 82.44 93 THR A C 1
ATOM 705 O O . THR A 1 93 ? -12.991 2.327 6.735 1.00 82.44 93 THR A O 1
ATOM 708 N N . ARG A 1 94 ? -14.372 0.639 7.290 1.00 85.06 94 ARG A N 1
ATOM 709 C CA . ARG A 1 94 ? -15.601 1.444 7.282 1.00 85.06 94 ARG A CA 1
ATOM 710 C C . ARG A 1 94 ? -15.607 2.492 8.391 1.00 85.06 94 ARG A C 1
ATOM 712 O O . ARG A 1 94 ? -15.960 3.637 8.126 1.00 85.06 94 ARG A O 1
ATOM 719 N N . VAL A 1 95 ? -15.215 2.118 9.607 1.00 86.44 95 VAL A N 1
ATOM 720 C CA . VAL A 1 95 ? -15.153 3.042 10.747 1.00 86.44 95 VAL A CA 1
ATOM 721 C C . VAL A 1 95 ? -14.103 4.125 10.501 1.00 86.44 95 VAL A C 1
ATOM 723 O O . VAL A 1 95 ? -14.400 5.297 10.711 1.00 86.44 95 VAL A O 1
ATOM 726 N N . ILE A 1 96 ? -12.921 3.772 9.979 1.00 84.94 96 ILE A N 1
ATOM 727 C CA . ILE A 1 96 ? -11.887 4.757 9.622 1.00 84.94 96 ILE A CA 1
ATOM 728 C C . ILE A 1 96 ? -12.404 5.709 8.539 1.00 84.94 96 ILE A C 1
ATOM 730 O O . ILE A 1 96 ? -12.303 6.923 8.701 1.00 84.94 96 ILE A O 1
ATOM 734 N N . ALA A 1 97 ? -13.006 5.184 7.469 1.00 83.88 97 ALA A N 1
ATOM 735 C CA . ALA A 1 97 ? -13.541 6.012 6.391 1.00 83.88 97 ALA A CA 1
ATOM 736 C C . ALA A 1 97 ? -14.670 6.945 6.867 1.00 83.88 97 ALA A C 1
ATOM 738 O O . ALA A 1 97 ? -14.753 8.080 6.406 1.00 83.88 97 ALA A O 1
ATOM 739 N N . ALA A 1 98 ? -15.514 6.494 7.800 1.00 85.12 98 ALA A N 1
ATOM 740 C CA . ALA A 1 98 ? -16.611 7.291 8.344 1.00 85.12 98 ALA A CA 1
ATOM 741 C C . ALA A 1 98 ? -16.156 8.343 9.372 1.00 85.12 98 ALA A C 1
ATOM 743 O O . ALA A 1 98 ? -16.749 9.416 9.434 1.00 85.12 98 ALA A O 1
ATOM 744 N N . GLN A 1 99 ? -15.135 8.047 10.185 1.00 85.38 99 GLN A N 1
ATOM 745 C CA . GLN A 1 99 ? -14.682 8.932 11.269 1.00 85.38 99 GLN A CA 1
ATOM 746 C C . GLN A 1 99 ? -13.555 9.880 10.850 1.00 85.38 99 GLN A C 1
ATOM 748 O O . GLN A 1 99 ? -13.534 11.033 11.270 1.00 85.38 99 GLN A O 1
ATOM 753 N N . GLU A 1 100 ? -12.602 9.399 10.052 1.00 80.88 100 GLU A N 1
ATOM 754 C CA . GLU A 1 100 ? -11.384 10.137 9.688 1.00 80.88 100 GLU A CA 1
ATOM 755 C C . GLU A 1 100 ? -11.304 10.463 8.189 1.00 80.88 100 GLU A C 1
ATOM 757 O O . GLU A 1 100 ? -10.398 11.181 7.767 1.00 80.88 100 GLU A O 1
ATOM 762 N N . GLY A 1 101 ? -12.240 9.953 7.383 1.00 82.69 101 GLY A N 1
ATOM 763 C CA . GLY A 1 101 ? -12.238 10.121 5.932 1.00 82.69 101 GLY A CA 1
ATOM 764 C C . GLY A 1 101 ? -11.156 9.299 5.223 1.00 82.69 101 GLY A C 1
ATOM 765 O O . GLY A 1 101 ? -10.409 8.529 5.828 1.00 82.69 101 GLY A O 1
ATOM 766 N N . ILE A 1 102 ? -11.055 9.480 3.902 1.00 75.50 102 ILE A N 1
ATOM 767 C CA . ILE A 1 102 ? -10.058 8.796 3.054 1.00 75.50 102 ILE A CA 1
ATOM 768 C C . ILE A 1 102 ? -8.628 9.190 3.458 1.00 75.50 102 ILE A C 1
ATOM 770 O O . ILE A 1 102 ? -7.716 8.368 3.407 1.00 75.50 102 ILE A O 1
ATOM 774 N N . THR A 1 103 ? -8.429 10.417 3.942 1.00 78.81 103 THR A N 1
ATOM 775 C 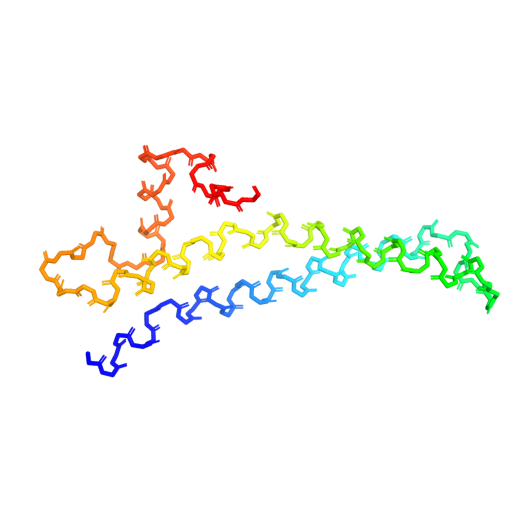CA . THR A 1 103 ? -7.138 10.891 4.462 1.00 78.81 103 THR A CA 1
ATOM 776 C C . THR A 1 103 ? -6.704 10.148 5.726 1.00 78.81 103 THR A C 1
ATOM 778 O O . THR A 1 103 ? -5.507 9.975 5.943 1.00 78.81 103 THR A O 1
ATOM 781 N N . GLY A 1 104 ? -7.643 9.626 6.524 1.00 75.94 104 GLY A N 1
ATOM 782 C CA . GLY A 1 104 ? -7.350 8.778 7.682 1.00 75.94 104 GLY A CA 1
ATOM 783 C C . GLY A 1 104 ? -6.630 7.470 7.335 1.00 75.94 104 GLY A C 1
ATOM 784 O O . GLY A 1 104 ? -5.859 6.968 8.152 1.00 75.94 104 GLY A O 1
ATOM 785 N N . LEU A 1 105 ? -6.819 6.946 6.118 1.00 75.25 105 LEU A N 1
ATOM 786 C CA . LEU A 1 105 ? -6.135 5.738 5.631 1.00 75.25 105 LEU A CA 1
ATOM 787 C C . LEU A 1 105 ? -4.675 5.994 5.228 1.00 75.25 105 LEU A C 1
ATOM 789 O O . LEU A 1 105 ? -3.878 5.058 5.235 1.00 75.25 105 LEU A O 1
ATOM 793 N N . TYR A 1 106 ? -4.335 7.248 4.923 1.00 78.00 106 TYR A N 1
ATOM 794 C CA . TYR A 1 106 ? -2.997 7.697 4.525 1.00 78.00 106 TYR A CA 1
ATOM 795 C C . TYR A 1 106 ? -2.258 8.460 5.632 1.00 78.00 106 TYR A C 1
ATOM 797 O O . TYR A 1 106 ? -1.153 8.951 5.408 1.00 78.00 106 TYR A O 1
ATOM 805 N N . LYS A 1 107 ? -2.833 8.576 6.837 1.00 69.19 107 LYS A N 1
ATOM 806 C CA . LYS A 1 107 ? -2.147 9.206 7.973 1.00 69.19 107 LYS A CA 1
ATOM 807 C C . LYS A 1 107 ? -0.870 8.430 8.308 1.00 69.19 107 LYS A C 1
ATOM 809 O O . LYS A 1 107 ? -0.943 7.338 8.868 1.00 69.19 107 LYS A O 1
ATOM 814 N N . GLY A 1 108 ? 0.274 9.038 7.999 1.00 64.12 108 GLY A N 1
ATOM 815 C CA . GLY A 1 108 ? 1.610 8.488 8.233 1.00 64.12 108 GLY A CA 1
ATOM 816 C C . GLY A 1 108 ? 2.450 8.269 6.971 1.00 64.12 108 GLY A C 1
ATOM 817 O O . GLY A 1 108 ? 3.599 7.850 7.126 1.00 64.12 108 GLY A O 1
ATOM 818 N N . PHE A 1 109 ? 1.894 8.486 5.766 1.00 55.94 109 PHE A N 1
ATOM 819 C CA . PHE A 1 109 ? 2.683 8.536 4.526 1.00 55.94 109 PHE A CA 1
ATOM 820 C C . PHE A 1 109 ? 3.634 9.738 4.541 1.00 55.94 109 PHE A C 1
ATOM 822 O O . PHE A 1 109 ? 3.231 10.790 5.093 1.00 55.94 109 PHE A O 1
#

Foldseek 3Di:
DVVLVCALVVLVVVLVVLLVVQLVVQLCVQLVPDPCVPPPDPVNVVSSVVSNVVSNVRSCVVSQLSVLLSVVSNVQSPDDPVPRPAPGRVRSSVCQCVPVNPVSSVVPD

Sequence (109 aa):
GVMGLYNGFGVSVAGIIAYRGVQFGTFDTIMGLNPYKTDKGLMGAVSTFCSAQTAVLASALVTYPFDTVRRRLQMQSEKPKSEWLYKGTLDCTRVIAAQEGITGLYKGF

InterPro domains:
  IPR002067 Mitochondrial carrier protein [PR00926] (6-24)
  IPR002067 Mitochondrial carrier protein [PR00926] (52-74)
  IPR002113 ADP/ATP carrier protein, eukaryotic type [PTHR45635] (1-108)
  IPR018108 Mitochondrial carrier protein, transmembrane region [PF00153] (1-31)
  IPR018108 Mitochondrial carrier protein, transmembrane region [PF00153] (45-109)
  IPR018108 Mitochondrial carrier protein, transmembrane region [PS50920] (1-33)
  IPR018108 Mitochondrial carrier protein, transmembrane region [PS50920] (43-109)
  IPR023395 Mitochondrial carrier protein domain superfamily [G3DSA:1.50.40.10] (1-109)
  IPR023395 Mitochondrial carrier protein domain superfamily [SSF103506] (1-109)